Protein AF-A0A161TR17-F1 (afdb_monomer_lite)

Foldseek 3Di:
DLVVLLVQLCVLQQDQDDLDDDLLSWKWFAFLVRWIKTFHRAFFLLDPPQKTKIWTWDADPVHNQATDTDLDIDIDHSVRTPDMDSPQCSHQNPPSVNVNVVSNDPSVVVVNVVRVVSLVVLLVVLVVCLVPDPDPVSNVVSVVSNVRSVVD

Secondary structure (DSSP, 8-state):
-HHHHHHHHHHHH-S---SS--GGG--EEE-TT--EEEEE---TTTSPTTEEEEEEEEEETTEEEEEEEEEEEEEEEGGG-SEEE---HHHH-GGGHHHHHHHTSHHHHHHHHHHHHHHHHHHHHHHHHHHH---HHHHHHHHHHHHHHHT-

pLDDT: mean 93.04, std 5.34, range [62.81, 98.19]

Structure (mmCIF, N/CA/C/O backbone):
data_AF-A0A161TR17-F1
#
_entry.id   AF-A0A161TR17-F1
#
loop_
_atom_site.group_PDB
_atom_site.id
_atom_site.type_symbol
_atom_site.label_atom_id
_atom_site.label_alt_id
_atom_site.label_comp_id
_atom_site.label_asym_id
_atom_site.label_entity_id
_atom_site.label_seq_id
_atom_site.pdbx_PDB_ins_code
_atom_site.Cartn_x
_atom_site.Cartn_y
_atom_site.Cartn_z
_atom_site.occupancy
_atom_site.B_iso_or_equiv
_atom_site.auth_seq_id
_atom_site.auth_comp_id
_atom_site.auth_asym_id
_atom_site.auth_atom_id
_atom_site.pdbx_PDB_model_num
ATOM 1 N N . MET A 1 1 ? 14.604 9.361 15.245 1.00 76.00 1 MET A N 1
ATOM 2 C CA . MET A 1 1 ? 13.756 8.205 15.612 1.00 76.00 1 MET A CA 1
ATOM 3 C C . MET A 1 1 ? 12.667 7.968 14.567 1.00 76.00 1 MET A C 1
ATOM 5 O O . MET A 1 1 ? 12.633 6.879 14.020 1.00 76.00 1 MET A O 1
ATOM 9 N N . LEU A 1 2 ? 11.878 8.986 14.190 1.00 88.00 2 LEU A N 1
ATOM 10 C CA . LEU A 1 2 ? 10.830 8.847 13.165 1.00 88.00 2 LEU A CA 1
ATOM 11 C C . LEU A 1 2 ? 11.334 8.353 11.792 1.00 88.00 2 LEU A C 1
ATOM 13 O O . LEU A 1 2 ? 10.691 7.501 11.197 1.00 88.00 2 LEU A O 1
ATOM 17 N N . ASN A 1 3 ? 12.491 8.816 11.301 1.00 91.31 3 ASN A N 1
ATOM 18 C CA . ASN A 1 3 ? 13.039 8.332 10.019 1.00 91.31 3 ASN A CA 1
ATOM 19 C C . ASN A 1 3 ? 13.314 6.821 10.028 1.00 91.31 3 ASN A C 1
ATOM 21 O O . ASN A 1 3 ? 12.984 6.136 9.071 1.00 91.31 3 ASN A O 1
ATOM 25 N N . VAL A 1 4 ? 13.817 6.289 11.146 1.00 92.44 4 VAL A N 1
ATOM 26 C CA . VAL A 1 4 ? 14.038 4.844 11.310 1.00 92.44 4 VAL A CA 1
ATOM 27 C C . VAL A 1 4 ? 12.702 4.094 11.292 1.00 92.44 4 VAL A C 1
ATOM 29 O O . VAL A 1 4 ? 12.582 3.061 10.646 1.00 92.44 4 VAL A O 1
ATOM 32 N N . GLN A 1 5 ? 11.663 4.633 11.939 1.00 94.31 5 GLN A N 1
ATOM 33 C CA . GLN A 1 5 ? 10.316 4.047 11.888 1.00 94.31 5 GLN A CA 1
ATOM 34 C C . GLN A 1 5 ? 9.723 4.087 10.471 1.00 94.31 5 GLN A C 1
ATOM 36 O O . GLN A 1 5 ? 9.087 3.121 10.057 1.00 94.31 5 GLN A O 1
ATOM 41 N N . LYS A 1 6 ? 9.961 5.169 9.712 1.00 95.56 6 LYS A N 1
ATOM 42 C CA . LYS A 1 6 ? 9.574 5.275 8.295 1.00 95.56 6 LYS A CA 1
ATOM 43 C C . LYS A 1 6 ? 10.242 4.183 7.468 1.00 95.56 6 LYS A C 1
ATOM 45 O O . LYS A 1 6 ? 9.548 3.509 6.719 1.00 95.56 6 LYS A O 1
ATOM 50 N N . GLU A 1 7 ? 11.547 3.985 7.630 1.00 94.69 7 GLU A N 1
ATOM 51 C CA . GLU A 1 7 ? 12.308 2.954 6.916 1.00 94.69 7 GLU A CA 1
ATOM 52 C C . GLU A 1 7 ? 11.827 1.539 7.255 1.00 94.69 7 GLU A C 1
ATOM 54 O O . GLU A 1 7 ? 11.603 0.744 6.347 1.00 94.69 7 GLU A O 1
ATOM 59 N N . ILE A 1 8 ? 11.596 1.236 8.538 1.00 95.31 8 ILE A N 1
ATOM 60 C CA . ILE A 1 8 ? 11.075 -0.069 8.975 1.00 95.31 8 ILE A CA 1
ATOM 61 C C . ILE A 1 8 ? 9.685 -0.326 8.383 1.00 95.31 8 ILE A C 1
ATOM 63 O O . ILE A 1 8 ? 9.449 -1.390 7.806 1.00 95.31 8 ILE A O 1
ATOM 67 N N . ALA A 1 9 ? 8.773 0.645 8.494 1.00 96.69 9 ALA A N 1
ATOM 68 C CA . ALA A 1 9 ? 7.421 0.516 7.961 1.00 96.69 9 ALA A CA 1
ATOM 69 C C . ALA A 1 9 ? 7.436 0.380 6.432 1.00 96.69 9 ALA A C 1
ATOM 71 O O . ALA A 1 9 ? 6.778 -0.507 5.895 1.00 96.69 9 ALA A O 1
ATOM 72 N N . LEU A 1 10 ? 8.235 1.194 5.731 1.00 96.06 10 LEU A N 1
ATOM 73 C CA . LEU A 1 10 ? 8.428 1.088 4.284 1.00 96.06 10 LEU A CA 1
ATOM 74 C C . LEU A 1 10 ? 8.959 -0.285 3.891 1.00 96.06 10 LEU A C 1
ATOM 76 O O . LEU A 1 10 ? 8.384 -0.914 3.009 1.00 96.06 10 LEU A O 1
ATOM 80 N N . ALA A 1 11 ? 10.018 -0.770 4.536 1.00 94.50 11 ALA A N 1
ATOM 81 C CA . ALA A 1 11 ? 10.611 -2.066 4.225 1.00 94.50 11 ALA A CA 1
ATOM 82 C C . ALA A 1 11 ? 9.615 -3.217 4.439 1.00 94.50 11 ALA A C 1
ATOM 84 O O . ALA A 1 11 ? 9.520 -4.103 3.592 1.00 94.50 11 ALA A O 1
ATOM 85 N N . SER A 1 12 ? 8.836 -3.162 5.522 1.00 95.75 12 SER A N 1
ATOM 86 C CA . SER A 1 12 ? 7.840 -4.184 5.874 1.00 95.75 12 SER A CA 1
ATOM 87 C C . SER A 1 12 ? 6.619 -4.166 4.944 1.00 95.75 12 SER A C 1
ATOM 89 O O . SER A 1 12 ? 6.092 -5.217 4.579 1.00 95.75 12 SER A O 1
ATOM 91 N N . MET A 1 13 ? 6.188 -2.971 4.527 1.00 96.81 13 MET A N 1
ATOM 92 C CA . MET A 1 13 ? 5.039 -2.770 3.637 1.00 96.81 13 MET A CA 1
ATOM 93 C C . MET A 1 13 ? 5.380 -2.894 2.155 1.00 96.81 13 MET A C 1
ATOM 95 O O . MET A 1 13 ? 4.477 -3.058 1.340 1.00 96.81 13 MET A O 1
ATOM 99 N N . SER A 1 14 ? 6.656 -2.831 1.774 1.00 95.56 14 SER A N 1
ATOM 100 C CA . SER A 1 14 ? 7.102 -2.902 0.376 1.00 95.56 14 SER A CA 1
ATOM 101 C C . SER A 1 14 ? 7.077 -4.335 -0.166 1.00 95.56 14 SER A C 1
ATOM 103 O O . SER A 1 14 ? 8.113 -4.906 -0.518 1.00 95.56 14 SER A O 1
ATOM 105 N N . ARG A 1 15 ? 5.882 -4.922 -0.224 1.00 94.88 15 ARG A N 1
ATOM 106 C CA . ARG A 1 15 ? 5.601 -6.286 -0.676 1.00 94.88 15 ARG A CA 1
ATOM 107 C C . ARG A 1 15 ? 4.226 -6.362 -1.330 1.00 94.88 15 ARG A C 1
ATOM 109 O O . ARG A 1 15 ? 3.365 -5.514 -1.097 1.00 94.88 15 ARG A O 1
ATOM 116 N N . THR A 1 16 ? 4.007 -7.396 -2.132 1.00 94.88 16 THR A N 1
ATOM 117 C CA . THR A 1 16 ? 2.705 -7.625 -2.763 1.00 94.88 16 THR A CA 1
ATOM 118 C C . THR A 1 16 ? 1.645 -7.977 -1.714 1.00 94.88 16 THR A C 1
ATOM 120 O O . THR A 1 16 ? 1.896 -8.868 -0.898 1.00 94.88 16 THR A O 1
ATOM 123 N N . PRO A 1 17 ? 0.469 -7.317 -1.723 1.00 96.56 17 PRO A N 1
ATOM 124 C CA . PRO A 1 17 ? -0.612 -7.644 -0.801 1.00 96.56 17 PRO A CA 1
ATOM 125 C C . PRO A 1 17 ? -1.155 -9.054 -1.060 1.00 96.56 17 PRO A C 1
ATOM 127 O O . PRO A 1 17 ? -1.257 -9.516 -2.207 1.00 96.56 17 PRO A O 1
ATOM 130 N N . GLN A 1 18 ? -1.502 -9.750 0.017 1.00 96.31 18 GLN A N 1
ATOM 131 C CA . GLN A 1 18 ? -1.977 -11.131 0.012 1.00 96.31 18 GLN A CA 1
ATOM 132 C C . GLN A 1 18 ? -3.354 -11.217 0.672 1.00 96.31 18 GLN A C 1
ATOM 134 O O . GLN A 1 18 ? -3.775 -10.301 1.356 1.00 96.31 18 GLN A O 1
ATOM 139 N N . PHE A 1 19 ? -4.096 -12.302 0.442 1.00 94.44 19 PHE A N 1
ATOM 140 C CA . PHE A 1 19 ? -5.381 -12.500 1.132 1.00 94.44 19 PHE A CA 1
ATOM 141 C C . PHE A 1 19 ? -5.189 -12.911 2.595 1.00 94.44 19 PHE A C 1
ATOM 143 O O . PHE A 1 19 ? -6.003 -12.578 3.451 1.00 94.44 19 PHE A O 1
ATOM 150 N N . GLU A 1 20 ? -4.114 -13.648 2.866 1.00 93.56 20 GLU A N 1
ATOM 151 C CA . GLU A 1 20 ? -3.740 -14.098 4.200 1.00 93.56 20 GLU A CA 1
ATOM 152 C C . GLU A 1 20 ? -2.624 -13.194 4.710 1.00 93.56 20 GLU A C 1
ATOM 154 O O . GLU A 1 20 ? -1.469 -13.317 4.313 1.00 93.56 20 GLU A O 1
ATOM 159 N N . GLU A 1 21 ? -3.000 -12.246 5.559 1.00 94.94 21 GLU A N 1
ATOM 160 C CA . GLU A 1 21 ? -2.098 -11.252 6.124 1.00 94.94 21 GLU A CA 1
ATOM 161 C C . GLU A 1 21 ? -1.911 -11.491 7.620 1.00 94.94 21 GLU A C 1
ATOM 163 O O . GLU A 1 21 ? -2.863 -11.788 8.350 1.00 94.94 21 GLU A O 1
ATOM 168 N N . ASN A 1 22 ? -0.681 -11.317 8.097 1.00 93.38 22 ASN A N 1
ATOM 169 C CA . ASN A 1 22 ? -0.398 -11.280 9.522 1.00 93.38 22 ASN A CA 1
ATOM 170 C C . ASN A 1 22 ? -0.638 -9.859 10.037 1.00 93.38 22 ASN A C 1
ATOM 172 O O . ASN A 1 22 ? 0.074 -8.927 9.671 1.00 93.38 22 ASN A O 1
ATOM 176 N N . ALA A 1 23 ? -1.625 -9.697 10.920 1.00 92.56 23 ALA A N 1
ATOM 177 C CA . ALA A 1 23 ? -1.976 -8.401 11.495 1.00 92.56 23 ALA A CA 1
ATOM 178 C C . ALA A 1 23 ? -0.788 -7.704 12.181 1.00 92.56 23 ALA A C 1
ATOM 180 O O . ALA A 1 23 ? -0.734 -6.481 12.183 1.00 92.56 23 ALA A O 1
ATOM 181 N N . ASN A 1 24 ? 0.176 -8.457 12.719 1.00 91.50 24 ASN A N 1
ATOM 182 C CA . ASN A 1 24 ? 1.337 -7.889 13.412 1.00 91.50 24 ASN A CA 1
ATOM 183 C C . ASN A 1 24 ? 2.357 -7.230 12.476 1.00 91.50 24 ASN A C 1
ATOM 185 O O . ASN A 1 24 ? 3.242 -6.528 12.952 1.00 91.50 24 ASN A O 1
ATOM 189 N N . ASP A 1 25 ? 2.226 -7.421 11.164 1.00 94.12 25 ASP A N 1
ATOM 190 C CA . ASP A 1 25 ? 3.122 -6.803 10.189 1.00 94.12 25 ASP A CA 1
ATOM 191 C C . ASP A 1 25 ? 2.660 -5.389 9.805 1.00 94.12 25 ASP A C 1
ATOM 193 O O . ASP A 1 25 ? 3.285 -4.764 8.952 1.00 94.12 25 ASP A O 1
ATOM 197 N N . PHE A 1 26 ? 1.560 -4.889 10.390 1.00 96.69 26 PHE A N 1
ATOM 198 C CA . PHE A 1 26 ? 0.913 -3.632 10.015 1.00 96.69 26 PHE A CA 1
ATOM 199 C C . PHE A 1 26 ? 1.295 -2.448 10.898 1.00 96.69 26 PHE A C 1
ATOM 201 O O . PHE A 1 26 ? 1.599 -2.578 12.080 1.00 96.69 26 PHE A O 1
ATOM 208 N N . PHE A 1 27 ? 1.222 -1.256 10.303 1.00 97.38 27 PHE A N 1
ATOM 209 C CA . PHE A 1 27 ? 1.580 0.001 10.948 1.00 97.38 27 PHE A CA 1
ATOM 210 C C . PHE A 1 27 ? 0.460 1.025 10.785 1.00 97.38 27 PHE A C 1
ATOM 212 O O . PHE A 1 27 ? -0.188 1.108 9.737 1.00 97.38 27 PHE A O 1
ATOM 219 N N . ILE A 1 28 ? 0.287 1.850 11.813 1.00 97.00 28 ILE A N 1
ATOM 220 C CA . ILE A 1 28 ? -0.491 3.082 11.743 1.00 97.00 28 ILE A CA 1
ATOM 221 C C . ILE A 1 28 ? 0.471 4.238 11.523 1.00 97.00 28 ILE A C 1
ATOM 223 O O . ILE A 1 28 ? 1.469 4.368 12.234 1.00 97.00 28 ILE A O 1
ATOM 227 N N . ALA A 1 29 ? 0.145 5.094 10.562 1.00 97.31 29 ALA A N 1
ATOM 228 C CA . ALA A 1 29 ? 0.762 6.400 10.421 1.00 97.31 29 ALA A CA 1
ATOM 229 C C . ALA A 1 29 ? -0.240 7.499 10.784 1.00 97.31 29 ALA A C 1
ATOM 231 O O . ALA A 1 29 ? -1.452 7.299 10.728 1.00 97.31 29 ALA A O 1
ATOM 232 N N . TYR A 1 30 ? 0.272 8.669 11.144 1.00 96.25 30 TYR A N 1
ATOM 233 C CA . TYR A 1 30 ? -0.518 9.890 11.255 1.00 96.25 30 TYR A CA 1
ATOM 234 C C . TYR A 1 30 ? -0.086 10.867 10.176 1.00 96.25 30 TYR A C 1
ATOM 236 O O . TYR A 1 30 ? 1.108 11.131 10.029 1.00 96.25 30 TYR A O 1
ATOM 244 N N . ASP A 1 31 ? -1.049 11.420 9.448 1.00 94.81 31 ASP A N 1
ATOM 245 C CA . ASP A 1 31 ? -0.786 12.483 8.480 1.00 94.81 31 ASP A CA 1
ATOM 246 C C . ASP A 1 31 ? -0.434 13.819 9.178 1.00 94.81 31 ASP A C 1
ATOM 248 O O . ASP A 1 31 ? -0.360 13.925 10.410 1.00 94.81 31 ASP A O 1
ATOM 252 N N . LYS A 1 32 ? -0.212 14.875 8.386 1.00 93.56 32 LYS A N 1
ATOM 253 C CA . LYS A 1 32 ? 0.040 16.238 8.895 1.00 93.56 32 LYS A CA 1
ATOM 254 C C . LYS A 1 32 ? -1.156 16.851 9.632 1.00 93.56 32 LYS A C 1
ATOM 256 O O . LYS A 1 32 ? -0.968 17.767 10.425 1.00 93.56 32 LYS A O 1
ATOM 261 N N . GLY A 1 33 ? -2.367 16.365 9.365 1.00 92.38 33 GLY A N 1
ATOM 262 C CA . GLY A 1 33 ? -3.597 16.745 10.057 1.00 92.38 33 GLY A CA 1
ATOM 263 C C . GLY A 1 33 ? -3.857 15.935 11.329 1.00 92.38 33 GLY A C 1
ATOM 264 O O . GLY A 1 33 ? -4.916 16.094 11.934 1.00 92.38 33 GLY A O 1
ATOM 265 N N . HIS A 1 34 ? -2.915 15.079 11.740 1.00 91.69 34 HIS A N 1
ATOM 266 C CA . HIS A 1 34 ? -3.057 14.146 12.856 1.00 91.69 34 HIS A CA 1
ATOM 267 C C . HIS A 1 34 ? -4.235 13.172 12.703 1.00 91.69 34 HIS A C 1
ATOM 269 O O . HIS A 1 34 ? -4.817 12.721 13.696 1.00 91.69 34 HIS A O 1
ATOM 275 N N . ASN A 1 35 ? -4.569 12.803 11.468 1.00 91.94 35 ASN A N 1
ATOM 276 C CA . ASN A 1 35 ? -5.513 11.730 11.200 1.00 91.94 35 ASN A CA 1
ATOM 277 C C . ASN A 1 35 ? -4.764 10.398 11.113 1.00 91.94 35 ASN A C 1
ATOM 279 O O . ASN A 1 35 ? -3.783 10.301 10.369 1.00 91.94 35 ASN A O 1
ATOM 283 N N . PRO A 1 36 ? -5.213 9.368 11.852 1.00 94.62 36 PRO A N 1
ATOM 284 C CA . PRO A 1 36 ? -4.630 8.048 11.737 1.00 94.62 36 PRO A CA 1
ATOM 285 C C . PRO A 1 36 ? -5.006 7.421 10.393 1.00 94.62 36 PRO A C 1
ATOM 287 O O . PRO A 1 36 ? -6.134 7.558 9.906 1.00 94.62 36 PRO A O 1
ATOM 290 N N . ILE A 1 37 ? -4.059 6.686 9.824 1.00 96.50 37 ILE A N 1
ATOM 291 C CA . ILE A 1 37 ? -4.207 5.903 8.600 1.00 96.50 37 ILE A CA 1
ATOM 292 C C . ILE A 1 37 ? -3.532 4.540 8.789 1.00 96.50 37 ILE A C 1
ATOM 294 O O . ILE A 1 37 ? -2.479 4.438 9.418 1.00 96.50 37 ILE A O 1
ATOM 298 N N . LEU A 1 38 ? -4.133 3.485 8.251 1.00 97.56 38 LEU A N 1
ATOM 299 C CA . LEU A 1 38 ? -3.527 2.158 8.196 1.00 97.56 38 LEU A CA 1
ATOM 300 C C . LEU A 1 38 ? -2.685 2.069 6.922 1.00 97.56 38 LEU A C 1
ATOM 302 O O . LEU A 1 38 ? -3.216 2.264 5.826 1.00 97.56 38 LEU A O 1
ATOM 306 N N . LEU A 1 39 ? -1.393 1.775 7.062 1.00 98.19 39 LEU A N 1
ATOM 307 C CA . LEU A 1 39 ? -0.513 1.517 5.922 1.00 98.19 39 LEU A CA 1
ATOM 308 C C . LEU A 1 39 ? -0.798 0.125 5.355 1.00 98.19 39 LEU A C 1
ATOM 310 O O . LEU A 1 39 ? -0.975 -0.830 6.110 1.00 98.19 39 LEU A O 1
ATOM 314 N N . LEU A 1 40 ? -0.844 0.016 4.029 1.00 97.88 40 LEU A N 1
ATOM 315 C CA . LEU A 1 40 ? -1.146 -1.225 3.327 1.00 97.88 40 LEU A CA 1
ATOM 316 C C . LEU A 1 40 ? 0.076 -1.735 2.551 1.00 97.88 40 LEU A C 1
ATOM 318 O O . LEU A 1 40 ? 0.814 -0.933 1.961 1.00 97.88 40 LEU A O 1
ATOM 322 N N . PRO A 1 41 ? 0.255 -3.067 2.465 1.00 97.50 41 PRO A N 1
ATOM 323 C CA . PRO A 1 41 ? 1.290 -3.656 1.637 1.00 97.50 41 PRO A CA 1
ATOM 324 C C . PRO A 1 41 ? 1.165 -3.182 0.192 1.00 97.50 41 PRO A C 1
ATOM 326 O O . PRO A 1 41 ? 0.086 -3.247 -0.402 1.00 97.50 41 PRO A O 1
ATOM 329 N N . THR A 1 42 ? 2.260 -2.674 -0.357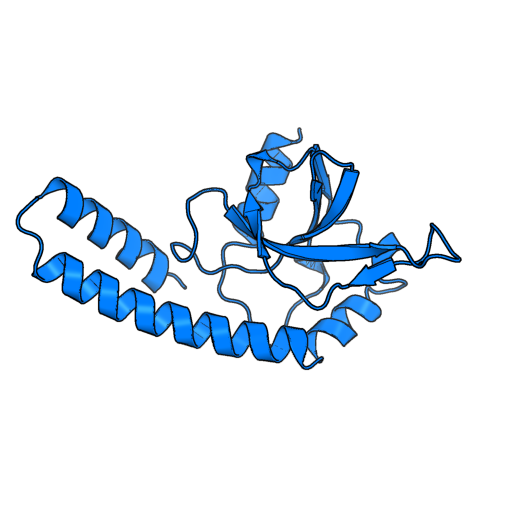 1.00 97.38 42 THR A N 1
ATOM 330 C CA . THR A 1 42 ? 2.332 -2.091 -1.693 1.00 97.38 42 THR A CA 1
ATOM 331 C C . THR A 1 42 ? 3.531 -2.662 -2.430 1.00 97.38 42 THR A C 1
ATOM 333 O O . THR A 1 42 ? 4.671 -2.550 -1.979 1.00 97.38 42 THR A O 1
ATOM 336 N N . THR A 1 43 ? 3.283 -3.263 -3.593 1.00 95.88 43 THR A N 1
ATOM 337 C CA . THR A 1 43 ? 4.339 -3.834 -4.431 1.00 95.88 43 THR A CA 1
ATOM 338 C C . THR A 1 43 ? 5.379 -2.777 -4.816 1.00 95.88 43 THR A C 1
ATOM 340 O O . THR A 1 43 ? 5.042 -1.663 -5.229 1.00 95.88 43 THR A O 1
ATOM 343 N N . LYS A 1 44 ? 6.663 -3.136 -4.723 1.00 94.06 44 LYS A N 1
ATOM 344 C CA . LYS A 1 44 ? 7.777 -2.259 -5.107 1.00 94.06 44 LYS A CA 1
ATOM 345 C C . LYS A 1 44 ? 7.657 -1.810 -6.563 1.00 94.06 44 LYS A C 1
ATOM 347 O O . LYS A 1 44 ? 7.306 -2.587 -7.442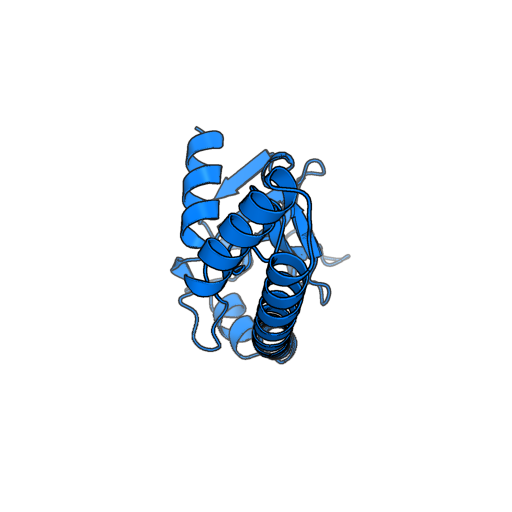 1.00 94.06 44 LYS A O 1
ATOM 352 N N . GLY A 1 45 ? 7.959 -0.539 -6.822 1.00 91.69 45 GLY A N 1
ATOM 353 C CA . GLY A 1 45 ? 7.874 0.048 -8.164 1.00 91.69 45 GLY A CA 1
ATOM 354 C C . GLY A 1 45 ? 6.446 0.305 -8.665 1.00 91.69 45 GLY A C 1
ATOM 355 O O . GLY A 1 45 ? 6.286 0.840 -9.770 1.00 91.69 45 GLY A O 1
ATOM 356 N N . PHE A 1 46 ? 5.417 -0.037 -7.876 1.00 94.50 46 PHE A N 1
ATOM 357 C CA . PHE A 1 46 ? 4.034 0.295 -8.204 1.00 94.50 46 PHE A CA 1
ATOM 358 C C . PHE A 1 46 ? 3.790 1.801 -8.029 1.00 94.50 46 PHE A C 1
ATOM 360 O O . PHE A 1 46 ? 3.398 2.473 -8.985 1.00 94.50 46 PHE A O 1
ATOM 367 N N . LEU A 1 47 ? 4.128 2.333 -6.852 1.00 94.94 47 LEU A N 1
ATOM 368 C CA . LEU A 1 47 ? 4.128 3.763 -6.534 1.00 94.94 47 LEU A CA 1
ATOM 369 C C . LEU A 1 47 ? 5.551 4.361 -6.587 1.00 94.94 47 LEU A C 1
ATOM 371 O O . LEU A 1 47 ? 6.529 3.605 -6.633 1.00 94.94 47 LEU A O 1
ATOM 375 N N . PRO A 1 48 ? 5.687 5.705 -6.601 1.00 93.81 48 PRO A N 1
ATOM 376 C CA . PRO A 1 48 ? 6.969 6.374 -6.392 1.00 93.81 48 PRO A CA 1
ATOM 377 C C . PRO A 1 48 ? 7.662 5.930 -5.100 1.00 93.81 48 PRO A C 1
ATOM 379 O O . PRO A 1 48 ? 7.017 5.497 -4.144 1.00 93.81 48 PRO A O 1
ATOM 382 N N . GLU A 1 49 ? 8.985 6.068 -5.064 1.00 91.50 49 GLU A N 1
ATOM 383 C CA . GLU A 1 49 ? 9.776 5.756 -3.875 1.00 91.50 49 GLU A CA 1
ATOM 384 C C . GLU A 1 49 ? 9.282 6.547 -2.653 1.00 91.50 49 GLU A C 1
ATOM 386 O O . GLU A 1 49 ? 8.917 7.718 -2.759 1.00 91.50 49 GLU A O 1
ATOM 391 N N . GLY A 1 50 ? 9.226 5.883 -1.496 1.00 94.00 50 GLY A N 1
ATOM 392 C CA . GLY A 1 50 ? 8.725 6.477 -0.255 1.00 94.00 50 GLY A CA 1
ATOM 393 C C . GLY A 1 50 ? 7.198 6.576 -0.151 1.00 94.00 50 GLY A C 1
ATOM 394 O O . GLY A 1 50 ? 6.706 7.120 0.839 1.00 94.00 50 GLY A O 1
ATOM 395 N N . GLN A 1 51 ? 6.439 6.050 -1.119 1.00 97.12 51 GLN A N 1
ATOM 396 C CA . GLN A 1 51 ? 4.976 6.001 -1.063 1.00 97.12 51 GLN A CA 1
ATOM 397 C C . GLN A 1 51 ? 4.441 4.581 -0.873 1.00 97.12 51 GLN A C 1
ATOM 399 O O . GLN A 1 51 ? 4.997 3.608 -1.379 1.00 97.12 51 GLN A O 1
ATOM 404 N N . LEU A 1 52 ? 3.313 4.487 -0.172 1.00 97.50 52 LEU A N 1
ATOM 405 C CA . LEU A 1 52 ? 2.542 3.264 0.048 1.00 97.50 52 LEU A CA 1
ATOM 406 C C . LEU A 1 52 ? 1.061 3.556 -0.181 1.00 97.50 52 LEU A C 1
ATOM 408 O O . LEU A 1 52 ? 0.630 4.699 -0.068 1.00 97.50 52 LEU A O 1
ATOM 412 N N . TYR A 1 53 ? 0.257 2.537 -0.452 1.00 98.00 53 TYR A N 1
ATOM 413 C C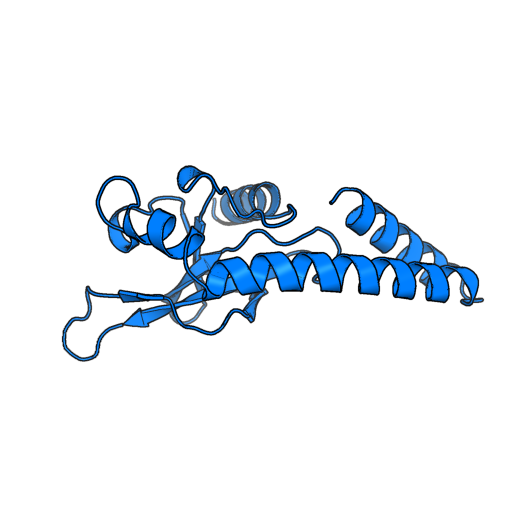A . TYR A 1 53 ? -1.181 2.653 -0.261 1.00 98.00 53 TYR A CA 1
ATOM 414 C C . TYR A 1 53 ? -1.520 2.677 1.228 1.00 98.00 53 TYR A C 1
ATOM 416 O O . TYR A 1 53 ? -0.866 2.042 2.054 1.00 98.00 53 TYR A O 1
ATOM 424 N N . ALA A 1 54 ? -2.565 3.414 1.566 1.00 97.69 54 ALA A N 1
ATOM 425 C CA . ALA A 1 54 ? -3.093 3.517 2.909 1.00 97.69 54 ALA A CA 1
ATOM 426 C C . ALA A 1 54 ? -4.615 3.649 2.874 1.00 97.69 54 ALA A C 1
ATOM 428 O O . ALA A 1 54 ? -5.216 3.964 1.843 1.00 97.69 54 ALA A O 1
ATOM 429 N N . ILE A 1 55 ? -5.234 3.427 4.026 1.00 96.69 55 ILE A N 1
ATOM 430 C CA . ILE A 1 55 ? -6.669 3.593 4.227 1.00 96.69 55 ILE A CA 1
ATOM 431 C C . ILE A 1 55 ? -6.905 4.415 5.491 1.00 96.69 55 ILE A C 1
ATOM 433 O O . ILE A 1 55 ? -6.337 4.144 6.551 1.00 96.69 55 ILE A O 1
ATOM 437 N N . SER A 1 56 ? -7.695 5.477 5.368 1.00 94.81 56 SER A N 1
ATOM 438 C CA . SER A 1 56 ? -7.929 6.399 6.479 1.00 94.81 56 SER A CA 1
ATOM 439 C C . SER A 1 56 ? -8.878 5.817 7.511 1.00 94.81 56 SER A C 1
ATOM 441 O O . SER A 1 56 ? -9.822 5.105 7.170 1.00 94.81 56 SER A O 1
ATOM 443 N N . PHE A 1 57 ? -8.684 6.201 8.768 1.00 93.00 57 PHE A N 1
ATOM 444 C CA . PHE A 1 57 ? -9.698 6.004 9.790 1.00 93.00 57 PHE A CA 1
ATOM 445 C C . PHE A 1 57 ? -10.669 7.184 9.811 1.00 93.00 57 PHE A C 1
ATOM 447 O O . PHE A 1 57 ? -10.273 8.348 9.846 1.00 93.00 57 PHE A O 1
ATOM 454 N N . VAL A 1 58 ? -11.956 6.869 9.847 1.00 89.94 58 VAL A N 1
ATOM 455 C CA . VAL A 1 58 ? -13.054 7.819 9.989 1.00 89.94 58 VAL A CA 1
ATOM 456 C C . VAL A 1 58 ? -13.534 7.770 11.434 1.00 89.94 58 VAL A C 1
ATOM 458 O O . VAL A 1 58 ? -13.911 6.711 11.938 1.00 89.94 58 VAL A O 1
ATOM 461 N N . LYS A 1 59 ? -13.498 8.915 12.120 1.00 86.50 59 LYS A N 1
ATOM 462 C CA . LYS A 1 59 ? -14.070 9.066 13.466 1.00 86.50 59 LYS A CA 1
ATOM 463 C C . LYS A 1 59 ? -15.589 8.983 13.373 1.00 86.50 59 LYS A C 1
ATOM 465 O O . LYS A 1 59 ? -16.178 9.616 12.500 1.00 86.50 59 LYS A O 1
ATOM 470 N N . LYS A 1 60 ? -16.238 8.263 14.288 1.00 83.94 60 LYS A N 1
ATOM 471 C CA . LYS A 1 60 ? -17.700 8.318 14.384 1.00 83.94 60 LYS A CA 1
ATOM 472 C C . LYS A 1 60 ? -18.141 9.636 15.012 1.00 83.94 60 LYS A C 1
ATOM 474 O O . LYS A 1 60 ? -17.603 10.042 16.038 1.00 83.94 60 LYS A O 1
ATOM 479 N N . GLU A 1 61 ? -19.171 10.257 14.440 1.00 81.69 61 GLU A N 1
ATOM 480 C CA . GLU A 1 61 ? -19.681 11.574 14.864 1.00 81.69 61 GLU A CA 1
ATOM 481 C C . GLU A 1 61 ? -20.024 11.638 16.362 1.00 81.69 61 GLU A C 1
ATOM 483 O O . GLU A 1 61 ? -19.765 12.641 17.018 1.00 81.69 61 GLU A O 1
ATOM 488 N N . ASN A 1 62 ? -20.525 10.533 16.924 1.00 84.31 62 ASN A N 1
ATOM 489 C CA . ASN A 1 62 ? -20.995 10.469 18.311 1.00 84.31 62 ASN A CA 1
ATOM 490 C C . ASN A 1 62 ? -19.986 9.841 19.289 1.00 84.31 62 ASN A C 1
ATOM 492 O O . ASN A 1 62 ? -20.307 9.665 20.464 1.00 84.31 62 ASN A O 1
ATOM 496 N N . ASN A 1 63 ? -18.789 9.454 18.830 1.00 78.12 63 ASN A N 1
ATOM 497 C CA . ASN A 1 63 ? -17.741 8.909 19.694 1.00 78.12 63 ASN A CA 1
ATOM 498 C C . ASN A 1 63 ? -16.352 9.147 19.086 1.00 78.12 63 ASN A C 1
ATOM 500 O O . ASN A 1 63 ? -15.925 8.433 18.180 1.00 78.12 63 ASN A O 1
ATOM 504 N N . SER A 1 64 ? -15.622 10.109 19.651 1.00 73.00 64 SER A N 1
ATOM 505 C CA . SER A 1 64 ? -14.274 10.496 19.218 1.00 73.00 64 SER A CA 1
ATOM 506 C C . SER A 1 64 ? -13.212 9.405 19.387 1.00 73.00 64 SER A C 1
ATOM 508 O O . SER A 1 64 ? -12.143 9.511 18.786 1.00 73.00 64 SER A O 1
ATOM 510 N N . TYR A 1 65 ? -13.498 8.370 20.179 1.00 71.31 65 TYR A N 1
ATOM 511 C CA . TYR A 1 65 ? -12.618 7.225 20.410 1.00 71.31 65 TYR A CA 1
ATOM 512 C C . TYR A 1 65 ? -12.983 6.015 19.550 1.00 71.31 65 TYR A C 1
ATOM 514 O O . TYR A 1 65 ? -12.263 5.021 19.565 1.00 71.31 65 TYR A O 1
ATOM 522 N N . GLN A 1 66 ? -14.089 6.075 18.801 1.00 80.06 66 GLN A N 1
ATOM 523 C CA . GLN A 1 66 ? -14.475 5.009 17.891 1.00 80.06 66 GLN A CA 1
ATOM 524 C C . GLN A 1 66 ? -14.138 5.391 16.454 1.00 80.06 66 GLN A C 1
ATOM 526 O O . GLN A 1 66 ? -14.611 6.398 15.924 1.00 80.06 66 GLN A O 1
ATOM 531 N N . PHE A 1 67 ? -13.371 4.521 15.810 1.00 83.31 67 PHE A N 1
ATOM 532 C CA . PHE A 1 67 ? -12.979 4.668 14.421 1.00 83.31 67 PHE A CA 1
ATOM 533 C C . PHE A 1 67 ? -13.559 3.539 13.571 1.00 83.31 67 PHE A C 1
ATOM 535 O O . PHE A 1 67 ? -13.796 2.428 14.049 1.00 83.31 67 PHE A O 1
ATOM 542 N N . THR A 1 68 ? -13.763 3.826 12.294 1.00 86.94 68 THR A N 1
ATOM 543 C CA . THR A 1 68 ? -13.992 2.829 11.247 1.00 86.94 68 THR A CA 1
ATOM 544 C C . THR A 1 68 ? -12.981 3.046 10.137 1.00 86.94 68 THR A C 1
ATOM 546 O O . THR A 1 68 ? -12.578 4.180 9.891 1.00 86.94 68 THR A O 1
ATOM 549 N N . LEU A 1 69 ? -12.572 1.987 9.445 1.00 90.06 69 LEU A N 1
ATOM 550 C CA . LEU A 1 69 ? -11.805 2.164 8.217 1.00 90.06 69 LEU A CA 1
ATOM 551 C C . LEU A 1 69 ? -12.706 2.774 7.139 1.00 90.06 69 LEU A C 1
ATOM 553 O O . LEU A 1 69 ? -13.875 2.407 7.015 1.00 90.06 69 LEU A O 1
ATOM 557 N N . SER A 1 70 ? -12.152 3.728 6.398 1.00 90.56 70 SER A N 1
ATOM 558 C CA . SER A 1 70 ? -12.723 4.244 5.155 1.00 90.56 70 SER A CA 1
ATOM 559 C C . SER A 1 70 ? -12.909 3.108 4.144 1.00 90.56 70 SER A C 1
ATOM 561 O O . SER A 1 70 ? -12.283 2.058 4.252 1.00 90.56 70 SER A O 1
ATOM 563 N N . ASP A 1 71 ? -13.735 3.325 3.130 1.00 87.25 71 ASP A N 1
ATOM 564 C CA . ASP A 1 71 ? -13.839 2.466 1.948 1.00 87.25 71 ASP A CA 1
ATOM 565 C C . ASP A 1 71 ? -12.832 2.846 0.846 1.00 87.25 71 ASP A C 1
ATOM 567 O O . ASP A 1 71 ? -12.700 2.145 -0.157 1.00 87.25 71 ASP A O 1
ATOM 571 N N . LYS A 1 72 ? -12.094 3.947 1.032 1.00 91.44 72 LYS A N 1
ATOM 572 C CA . LYS A 1 72 ? -11.148 4.485 0.048 1.00 91.44 72 LYS A CA 1
ATOM 573 C C . LYS A 1 72 ? -9.708 4.168 0.411 1.00 91.44 72 LYS A C 1
ATOM 575 O O . LYS A 1 72 ? -9.184 4.666 1.408 1.00 91.44 72 LYS A O 1
ATOM 580 N N . ILE A 1 73 ? -9.063 3.411 -0.468 1.00 95.50 73 ILE A N 1
ATOM 581 C CA . ILE A 1 73 ? -7.619 3.189 -0.465 1.00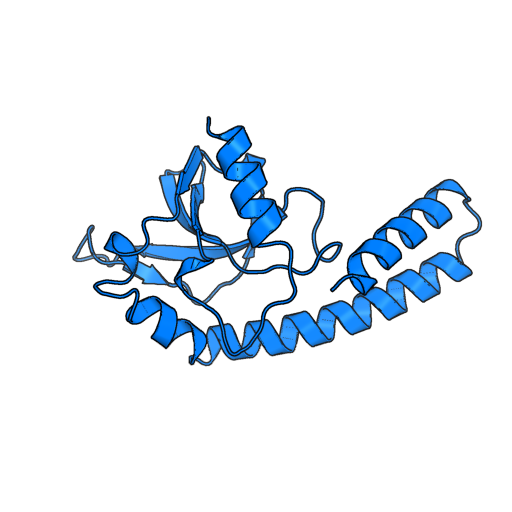 95.50 73 ILE A CA 1
ATOM 582 C C . ILE A 1 73 ? -6.964 4.256 -1.339 1.00 95.50 73 ILE A C 1
ATOM 584 O O . ILE A 1 73 ? -7.409 4.513 -2.458 1.00 95.50 73 ILE A O 1
ATOM 588 N N . MET A 1 74 ? -5.912 4.886 -0.827 1.00 96.12 74 MET A N 1
ATOM 589 C CA . MET A 1 74 ? -5.251 6.018 -1.473 1.00 96.12 74 MET A CA 1
ATOM 590 C C . MET A 1 74 ? -3.730 5.927 -1.339 1.00 96.12 74 MET A C 1
ATOM 592 O O . MET A 1 74 ? -3.248 5.340 -0.370 1.00 96.12 74 MET A O 1
ATOM 596 N N . PRO A 1 75 ? -2.957 6.480 -2.288 1.00 97.31 75 PRO A N 1
ATOM 597 C CA . PRO A 1 75 ? -1.519 6.616 -2.109 1.00 97.31 75 PRO A CA 1
ATOM 598 C C . PRO A 1 75 ? -1.228 7.594 -0.965 1.00 97.31 75 PRO A C 1
ATOM 600 O O . PRO A 1 75 ? -1.903 8.610 -0.808 1.00 97.31 75 PRO A O 1
ATOM 603 N N . PHE A 1 76 ? -0.203 7.288 -0.184 1.00 97.56 76 PHE A N 1
ATOM 604 C CA . PHE A 1 76 ? 0.258 8.064 0.953 1.00 97.56 76 PHE A CA 1
ATOM 605 C C . PHE A 1 76 ? 1.778 8.198 0.902 1.00 97.56 76 PHE A C 1
ATOM 607 O O . PHE A 1 76 ? 2.502 7.208 0.764 1.00 97.56 76 PHE A O 1
ATOM 614 N N . SER A 1 77 ? 2.263 9.434 1.019 1.00 96.88 77 SER A N 1
ATOM 615 C CA . SER A 1 77 ? 3.693 9.712 1.103 1.00 96.88 77 SER A CA 1
ATOM 616 C C . SER A 1 77 ? 4.174 9.575 2.539 1.00 96.88 77 SER A C 1
ATOM 618 O O . SER A 1 77 ? 3.708 10.279 3.434 1.00 96.88 77 SER A O 1
ATOM 620 N N . MET A 1 78 ? 5.181 8.733 2.766 1.00 96.25 78 MET A N 1
ATOM 621 C CA . MET A 1 78 ? 5.781 8.581 4.092 1.00 96.25 78 MET A CA 1
ATOM 622 C C . MET A 1 78 ? 6.486 9.856 4.563 1.00 96.25 78 MET A C 1
ATOM 624 O O . MET A 1 78 ? 6.723 10.024 5.759 1.00 96.25 78 MET A O 1
ATOM 628 N N . GLU A 1 79 ? 6.782 10.803 3.672 1.00 94.62 79 GLU A N 1
ATOM 629 C CA . GLU A 1 79 ? 7.248 12.139 4.056 1.00 94.62 79 GLU A CA 1
ATOM 630 C C . GLU A 1 79 ? 6.185 12.918 4.840 1.00 94.62 79 GLU A C 1
ATOM 632 O O . GLU A 1 79 ? 6.527 13.683 5.742 1.00 94.62 79 GLU A O 1
ATOM 637 N N . GLU A 1 80 ? 4.901 12.675 4.564 1.00 94.44 80 GLU A N 1
ATOM 638 C CA . GLU A 1 80 ? 3.771 13.314 5.244 1.00 94.44 80 GLU A CA 1
ATOM 639 C C . GLU A 1 80 ? 3.465 12.704 6.612 1.00 94.44 80 GLU A C 1
ATOM 641 O O . GLU A 1 80 ? 2.724 13.303 7.393 1.00 94.44 80 GLU A O 1
ATOM 646 N N . ALA A 1 81 ? 4.063 11.553 6.933 1.00 96.44 81 ALA A N 1
ATOM 647 C CA . ALA A 1 81 ? 3.887 10.919 8.228 1.00 96.44 81 ALA A CA 1
ATOM 648 C C . ALA A 1 81 ? 4.552 11.738 9.343 1.00 96.44 81 ALA A C 1
ATOM 650 O O . ALA A 1 81 ? 5.768 11.977 9.320 1.00 96.44 81 ALA A O 1
ATOM 651 N N . THR A 1 82 ? 3.748 12.118 10.334 1.00 96.50 82 THR A N 1
ATOM 652 C CA . THR A 1 82 ? 4.168 12.811 11.561 1.00 96.50 82 THR A CA 1
ATOM 653 C C . THR A 1 82 ? 4.457 11.842 12.708 1.00 96.50 82 THR A C 1
ATOM 655 O O . THR A 1 82 ? 5.283 12.137 13.570 1.00 96.50 82 THR A O 1
ATOM 658 N N . LEU A 1 83 ? 3.833 10.663 12.690 1.00 96.00 83 LEU A N 1
ATOM 659 C CA . LEU A 1 83 ? 4.040 9.567 13.636 1.00 96.00 83 LEU A CA 1
ATOM 660 C C . LEU A 1 83 ? 3.820 8.231 12.923 1.00 96.00 83 LEU A C 1
ATOM 662 O O . LEU A 1 83 ? 2.961 8.150 12.048 1.00 96.00 83 LEU A O 1
ATOM 666 N N . ILE A 1 84 ? 4.578 7.201 13.307 1.00 96.62 84 ILE A N 1
ATOM 667 C CA . ILE A 1 84 ? 4.394 5.817 12.854 1.00 96.62 84 ILE A CA 1
ATOM 668 C C . ILE A 1 84 ? 4.562 4.879 14.045 1.00 96.62 84 ILE A C 1
ATOM 670 O O . ILE A 1 84 ? 5.507 5.036 14.821 1.00 96.62 84 ILE A O 1
ATOM 674 N N . HIS A 1 85 ? 3.672 3.898 14.176 1.00 94.50 85 HIS A N 1
ATOM 675 C CA . HIS A 1 85 ? 3.781 2.848 15.186 1.00 94.50 85 HIS A CA 1
ATOM 676 C C . HIS A 1 85 ? 3.056 1.560 14.769 1.00 94.50 85 HIS A C 1
ATOM 678 O O . HIS A 1 85 ? 2.186 1.561 13.904 1.00 94.50 85 HIS A O 1
ATOM 684 N N . ASP A 1 86 ? 3.387 0.469 15.447 1.00 92.69 86 ASP A N 1
ATOM 685 C CA . ASP A 1 86 ? 2.819 -0.882 15.328 1.00 92.69 86 ASP A CA 1
ATOM 686 C C . ASP A 1 86 ? 1.831 -1.212 16.469 1.00 92.69 86 ASP A C 1
ATOM 688 O O . ASP A 1 86 ? 1.327 -2.324 16.596 1.00 92.69 86 ASP A O 1
ATOM 692 N N . GLN A 1 87 ? 1.515 -0.235 17.326 1.00 90.31 87 GLN A N 1
ATOM 693 C CA . GLN A 1 87 ? 0.526 -0.392 18.397 1.00 90.31 87 GLN A CA 1
ATOM 694 C C . GLN A 1 87 ? -0.911 -0.372 17.848 1.00 90.31 87 GLN A C 1
ATOM 696 O O . GLN A 1 87 ? -1.599 0.649 17.863 1.00 90.31 87 GLN A O 1
ATOM 701 N N . LEU A 1 88 ? -1.356 -1.519 17.341 1.00 91.38 88 LEU A N 1
ATOM 702 C CA . LEU A 1 88 ? -2.630 -1.687 16.634 1.00 91.38 88 LEU A CA 1
ATOM 703 C C . LEU A 1 88 ? -3.856 -1.833 17.555 1.00 91.38 88 LEU A C 1
ATOM 705 O O . LEU A 1 88 ? -4.970 -1.477 17.163 1.00 91.38 88 LEU A O 1
ATOM 709 N N . GLY A 1 89 ? -3.662 -2.302 18.791 1.00 87.25 89 GLY A N 1
ATOM 710 C CA . GLY A 1 89 ? -4.758 -2.673 19.697 1.00 87.25 89 GLY A CA 1
ATOM 711 C C . GLY A 1 89 ? -5.724 -1.534 20.047 1.00 87.25 89 GLY A C 1
ATOM 712 O O . GLY A 1 89 ? -6.906 -1.785 20.268 1.00 87.25 89 GLY A O 1
ATOM 713 N N . PHE A 1 90 ? -5.265 -0.276 20.035 1.00 86.81 90 PHE A N 1
ATOM 714 C CA . PHE A 1 90 ? -6.139 0.890 20.231 1.00 86.81 90 PHE A CA 1
ATOM 715 C C . PHE A 1 90 ? -7.189 1.029 19.116 1.00 86.81 90 PHE A C 1
ATOM 717 O O . PHE A 1 90 ? -8.329 1.398 19.380 1.00 86.81 90 PHE A O 1
ATOM 724 N N . PHE A 1 91 ? -6.811 0.716 17.875 1.00 88.62 91 PHE A N 1
ATOM 725 C CA . PHE A 1 91 ? -7.660 0.888 16.695 1.00 88.62 91 PHE A CA 1
ATOM 726 C C . PHE A 1 91 ? -8.507 -0.338 16.385 1.00 88.62 91 PHE A C 1
ATOM 728 O O . PHE A 1 91 ? -9.624 -0.209 15.887 1.00 88.62 91 PHE A O 1
ATOM 735 N N . PHE A 1 92 ? -7.961 -1.522 16.657 1.00 89.75 92 PHE A N 1
ATOM 736 C CA . PHE A 1 92 ? -8.533 -2.780 16.190 1.00 89.75 92 PHE A CA 1
ATOM 737 C C . PHE A 1 92 ? -8.965 -3.725 17.304 1.00 89.75 92 PHE A C 1
ATOM 739 O O . PHE A 1 92 ? -9.410 -4.828 17.001 1.00 89.75 92 PHE A O 1
ATOM 746 N N . GLY A 1 93 ? -8.859 -3.302 18.564 1.00 86.50 93 GLY A N 1
ATOM 747 C CA . GLY A 1 93 ? -9.253 -4.103 19.712 1.00 86.50 93 GLY A CA 1
ATOM 748 C C . GLY A 1 93 ? -8.272 -5.236 20.044 1.00 86.50 93 GLY A C 1
ATOM 749 O O . GLY A 1 93 ? -7.157 -5.292 19.516 1.00 86.50 93 GLY A O 1
ATOM 750 N N . PRO A 1 94 ? -8.671 -6.141 20.957 1.00 86.81 94 PRO A N 1
ATOM 751 C CA . PRO A 1 94 ? -7.846 -7.262 21.391 1.00 86.81 94 PRO A CA 1
ATOM 752 C C . PRO A 1 94 ? -7.447 -8.144 20.209 1.00 86.81 94 PRO A C 1
ATOM 754 O O . PRO A 1 94 ? -8.269 -8.412 19.329 1.00 86.81 94 PRO A O 1
ATOM 757 N N . GLU A 1 95 ? -6.189 -8.590 20.198 1.00 85.94 95 GLU A N 1
ATOM 758 C CA . GLU A 1 95 ? -5.645 -9.500 19.175 1.00 85.94 95 GLU A CA 1
ATOM 759 C C . GLU A 1 95 ? -5.818 -8.993 17.728 1.00 85.94 95 GLU A C 1
ATOM 761 O O . GLU A 1 95 ? -5.780 -9.771 16.777 1.00 85.94 95 GLU A O 1
ATOM 766 N N . ASN A 1 96 ? -6.021 -7.681 17.544 1.00 89.06 96 ASN A N 1
ATOM 767 C CA . ASN A 1 96 ? -6.269 -7.050 16.247 1.00 89.06 96 ASN A CA 1
ATOM 768 C C . ASN A 1 96 ? -7.469 -7.659 15.493 1.00 89.06 96 ASN A C 1
ATOM 770 O O . ASN A 1 96 ? -7.476 -7.716 14.261 1.00 89.06 96 ASN A O 1
ATOM 774 N N . ASN A 1 97 ? -8.498 -8.123 16.212 1.00 87.88 97 ASN A N 1
ATOM 775 C CA . ASN A 1 97 ? -9.622 -8.861 15.629 1.00 87.88 97 ASN A CA 1
ATOM 776 C C . ASN A 1 97 ? -10.355 -8.097 14.508 1.00 87.88 97 ASN A C 1
ATOM 778 O O . ASN A 1 97 ? -10.760 -8.700 13.508 1.00 87.88 97 ASN A O 1
ATOM 782 N N . MET A 1 98 ? -10.484 -6.773 14.627 1.00 89.62 98 MET A N 1
ATOM 783 C CA . MET A 1 98 ? -11.097 -5.935 13.599 1.00 89.62 98 MET A CA 1
ATOM 784 C C . MET A 1 98 ? -10.232 -5.855 12.339 1.00 89.62 98 MET A C 1
ATOM 786 O O . MET A 1 98 ? -10.777 -5.870 11.237 1.00 89.62 98 MET A O 1
ATOM 790 N N . LEU A 1 99 ? -8.904 -5.823 12.478 1.00 93.25 99 LEU A N 1
ATOM 791 C CA . LEU A 1 99 ? -7.982 -5.823 11.341 1.00 93.25 99 LEU A CA 1
ATOM 792 C C . LEU A 1 99 ? -8.009 -7.175 10.616 1.00 93.25 99 LEU A C 1
ATOM 794 O O . LEU A 1 99 ? -8.167 -7.228 9.400 1.00 93.25 99 LEU A O 1
ATOM 798 N N . THR A 1 100 ? -7.979 -8.274 11.369 1.00 92.88 100 THR A N 1
ATOM 799 C CA . THR A 1 100 ? -8.125 -9.630 10.819 1.00 92.88 100 THR A CA 1
ATOM 800 C C . THR A 1 100 ? -9.465 -9.815 10.100 1.00 92.88 100 THR A C 1
ATOM 802 O O . THR A 1 100 ? -9.543 -10.503 9.083 1.00 92.88 100 THR A O 1
ATOM 805 N N . SER A 1 101 ? -10.533 -9.190 10.605 1.00 91.50 101 SER A N 1
ATOM 806 C CA . SER A 1 101 ? -11.843 -9.188 9.942 1.00 91.50 101 SER A CA 1
ATOM 807 C C . SER A 1 101 ? -11.830 -8.353 8.661 1.00 91.50 101 SER A C 1
ATOM 809 O O . SER A 1 101 ? -12.390 -8.781 7.655 1.00 91.50 101 SER A O 1
ATOM 811 N N . PHE A 1 102 ? -11.154 -7.200 8.670 1.00 92.81 102 PHE A N 1
ATOM 812 C CA . PHE A 1 102 ? -10.971 -6.365 7.483 1.00 92.81 102 PHE A CA 1
ATOM 813 C C . PHE A 1 102 ? -10.252 -7.115 6.354 1.00 92.81 102 PHE A C 1
ATOM 815 O O . PHE A 1 102 ? -10.704 -7.039 5.213 1.00 92.81 102 PHE A O 1
ATOM 822 N N . PHE A 1 103 ? -9.214 -7.904 6.654 1.00 93.88 103 PHE A N 1
ATOM 823 C CA . PHE A 1 103 ? -8.505 -8.699 5.638 1.00 93.88 103 PHE A CA 1
ATOM 824 C C . PHE A 1 103 ? -9.392 -9.730 4.932 1.00 93.88 103 PHE A C 1
ATOM 826 O O . PHE A 1 103 ? -9.173 -10.045 3.765 1.00 93.88 103 PHE A O 1
ATOM 833 N N . LYS A 1 104 ? -10.422 -10.228 5.621 1.00 93.38 104 LYS A N 1
ATOM 834 C CA . LYS A 1 104 ? -11.415 -11.159 5.065 1.00 93.38 104 LYS A CA 1
ATOM 835 C C . LYS A 1 104 ? -12.576 -10.449 4.364 1.00 93.38 104 LYS A C 1
ATOM 837 O O . LYS A 1 104 ? -13.438 -11.119 3.804 1.00 93.38 104 LYS A O 1
ATOM 842 N N . GLY A 1 105 ? -12.635 -9.122 4.444 1.00 92.56 105 GLY A N 1
ATOM 843 C CA . GLY A 1 105 ? -13.699 -8.313 3.868 1.00 92.56 105 GLY A CA 1
ATOM 844 C C . GLY A 1 105 ? -13.475 -7.984 2.393 1.00 92.56 105 GLY A C 1
ATOM 845 O O . GLY A 1 105 ? -12.350 -7.990 1.888 1.00 92.56 105 GLY A O 1
ATOM 846 N N . ASP A 1 106 ? -14.564 -7.616 1.719 1.00 93.75 106 ASP A N 1
ATOM 847 C CA . ASP A 1 106 ? -14.579 -7.354 0.276 1.00 93.75 106 ASP A CA 1
ATOM 848 C C . ASP A 1 106 ? -13.640 -6.218 -0.142 1.00 93.75 106 ASP A C 1
ATOM 850 O O . ASP A 1 106 ? -13.011 -6.300 -1.193 1.00 93.75 106 ASP A O 1
ATOM 854 N N . ILE A 1 107 ? -13.499 -5.176 0.687 1.00 93.50 107 ILE A N 1
ATOM 855 C CA . ILE A 1 107 ? -12.640 -4.019 0.389 1.00 93.50 107 ILE A CA 1
ATOM 856 C C . ILE A 1 107 ? -11.180 -4.461 0.244 1.00 93.50 107 ILE A C 1
ATOM 858 O O . ILE A 1 107 ? -10.525 -4.139 -0.750 1.00 93.50 107 ILE A O 1
ATOM 862 N N . TYR A 1 108 ? -10.667 -5.224 1.213 1.00 95.62 108 TYR A N 1
ATOM 863 C CA . TYR A 1 108 ? -9.286 -5.691 1.169 1.00 95.62 108 TYR A CA 1
ATOM 864 C C . TYR A 1 108 ? -9.090 -6.774 0.104 1.00 95.62 108 TYR A C 1
ATOM 866 O O . TYR A 1 108 ? -8.118 -6.734 -0.649 1.00 95.62 108 TYR A O 1
ATOM 874 N N . GLY A 1 109 ? -10.052 -7.690 -0.041 1.00 96.44 109 GLY A N 1
ATOM 875 C CA . GLY A 1 109 ? -10.023 -8.687 -1.109 1.00 96.44 109 GLY A CA 1
ATOM 876 C C . GLY A 1 109 ? -9.969 -8.051 -2.504 1.00 96.44 109 GLY A C 1
ATOM 877 O O . GLY A 1 109 ? -9.136 -8.432 -3.331 1.00 96.44 109 GLY A O 1
ATOM 878 N N . ALA A 1 110 ? -10.790 -7.028 -2.751 1.00 96.44 110 ALA A N 1
ATOM 879 C CA . ALA A 1 110 ? -10.776 -6.263 -3.993 1.00 96.44 110 ALA A CA 1
ATOM 880 C C . ALA A 1 110 ? -9.431 -5.557 -4.208 1.00 96.44 110 ALA A C 1
ATOM 882 O O . ALA A 1 110 ? -8.898 -5.604 -5.317 1.00 96.44 110 ALA A O 1
ATOM 883 N N . TYR A 1 111 ? -8.843 -4.975 -3.157 1.00 97.12 111 TYR A N 1
ATOM 884 C CA . TYR A 1 111 ? -7.510 -4.371 -3.211 1.00 97.12 111 TYR A CA 1
ATOM 885 C C . TYR A 1 111 ? -6.428 -5.371 -3.629 1.00 97.12 111 TYR A C 1
ATOM 887 O O . TYR A 1 111 ? -5.645 -5.075 -4.529 1.00 97.12 111 TYR A O 1
ATOM 895 N N . VAL A 1 112 ? -6.412 -6.571 -3.042 1.00 97.62 112 VAL A N 1
ATOM 896 C CA . VAL A 1 112 ? -5.440 -7.625 -3.377 1.00 97.62 112 VAL A CA 1
ATOM 897 C C . VAL A 1 112 ? -5.560 -8.037 -4.847 1.00 97.62 112 VAL A C 1
ATOM 899 O O . VAL A 1 112 ? -4.552 -8.131 -5.554 1.00 97.62 112 VAL A O 1
ATOM 902 N N . VAL A 1 113 ? -6.785 -8.276 -5.331 1.00 97.62 113 VAL A N 1
ATOM 903 C CA . VAL A 1 113 ? -7.033 -8.659 -6.734 1.00 97.62 113 VAL A CA 1
ATOM 904 C C . VAL A 1 113 ? -6.616 -7.541 -7.683 1.00 97.62 113 VAL A C 1
ATOM 906 O O . VAL A 1 113 ? -5.891 -7.788 -8.651 1.00 97.62 113 VAL A O 1
ATOM 909 N N . TRP A 1 114 ? -7.046 -6.314 -7.391 1.00 96.88 114 TRP A N 1
ATOM 910 C CA . TRP A 1 114 ? -6.730 -5.136 -8.184 1.00 96.88 114 TRP A CA 1
ATOM 911 C C . TRP A 1 114 ? -5.220 -4.889 -8.242 1.00 96.88 114 TRP A C 1
ATOM 913 O O . TRP A 1 114 ? -4.673 -4.771 -9.335 1.00 96.88 114 TRP A O 1
ATOM 923 N N . ALA A 1 115 ? -4.521 -4.909 -7.105 1.00 96.19 115 ALA A N 1
ATOM 924 C CA . ALA A 1 115 ? -3.079 -4.683 -7.049 1.00 96.19 115 ALA A CA 1
ATOM 925 C C . ALA A 1 115 ? -2.321 -5.718 -7.893 1.00 96.19 115 ALA A C 1
ATOM 927 O O . ALA A 1 115 ? -1.478 -5.355 -8.712 1.00 96.19 115 ALA A O 1
ATOM 928 N N . LYS A 1 116 ? -2.676 -7.005 -7.786 1.00 95.31 116 LYS A N 1
ATOM 929 C CA . LYS A 1 116 ? -2.071 -8.071 -8.605 1.00 95.31 116 LYS A CA 1
ATOM 930 C C . LYS A 1 116 ? -2.324 -7.880 -10.100 1.00 95.31 116 LYS A C 1
ATOM 932 O O . LYS A 1 116 ? -1.445 -8.172 -10.911 1.00 95.31 116 LYS A O 1
ATOM 937 N N . HIS A 1 117 ? -3.516 -7.422 -10.479 1.00 96.69 117 HIS A N 1
ATOM 938 C CA . HIS A 1 117 ? -3.834 -7.122 -11.873 1.00 96.69 117 HIS A CA 1
ATOM 939 C C . HIS A 1 117 ? -3.019 -5.932 -12.391 1.00 96.69 117 HIS A C 1
ATOM 941 O O . HIS A 1 117 ? -2.359 -6.045 -13.425 1.00 96.69 117 HIS A O 1
ATOM 947 N N . MET A 1 118 ? -3.000 -4.832 -11.636 1.00 95.56 118 MET A N 1
ATOM 948 C CA . MET A 1 118 ? -2.281 -3.614 -11.998 1.00 95.56 118 MET A CA 1
ATOM 949 C C . MET A 1 118 ? -0.775 -3.840 -12.094 1.00 95.56 118 MET A C 1
ATOM 951 O O . MET A 1 118 ? -0.156 -3.357 -13.034 1.00 95.56 118 MET A O 1
ATOM 955 N N . VAL A 1 119 ? -0.177 -4.616 -11.185 1.00 94.75 119 VAL A N 1
ATOM 956 C CA . VAL A 1 119 ? 1.252 -4.959 -11.252 1.00 94.75 119 VAL A CA 1
ATOM 957 C C . VAL A 1 119 ? 1.576 -5.692 -12.555 1.00 94.75 119 VAL A C 1
ATOM 959 O O . VAL A 1 119 ? 2.541 -5.339 -13.228 1.00 94.75 119 VAL A O 1
ATOM 962 N N . LYS A 1 120 ? 0.746 -6.657 -12.976 1.00 95.44 120 LYS A N 1
ATOM 963 C CA . LYS A 1 120 ? 0.936 -7.360 -14.258 1.00 95.44 120 LYS A CA 1
ATOM 964 C C . LYS A 1 120 ? 0.833 -6.415 -15.454 1.00 95.44 120 LYS A C 1
ATOM 966 O O . LYS A 1 120 ? 1.664 -6.489 -16.356 1.00 95.44 120 LYS A O 1
ATOM 971 N N . GLN A 1 121 ? -0.167 -5.533 -15.463 1.00 96.56 121 GLN A N 1
ATOM 972 C CA . GLN A 1 121 ? -0.310 -4.525 -16.516 1.00 96.56 121 GLN A CA 1
ATOM 973 C C . GLN A 1 121 ? 0.910 -3.605 -16.565 1.00 96.56 121 GLN A C 1
ATOM 975 O O . GLN A 1 121 ? 1.509 -3.430 -17.622 1.00 96.56 121 GLN A O 1
ATOM 980 N N . LEU A 1 122 ? 1.344 -3.113 -15.408 1.00 95.12 122 LEU A N 1
ATOM 981 C CA . LEU A 1 122 ? 2.465 -2.195 -15.292 1.00 95.12 122 LEU A CA 1
ATOM 982 C C . LEU A 1 122 ? 3.795 -2.833 -15.711 1.00 95.12 122 LEU A C 1
ATOM 984 O O . LEU A 1 122 ? 4.626 -2.160 -16.320 1.00 95.12 122 LEU A O 1
ATOM 988 N N . ILE A 1 123 ? 4.004 -4.123 -15.425 1.00 96.12 123 ILE A N 1
ATOM 989 C CA . ILE A 1 123 ? 5.156 -4.882 -15.934 1.00 96.12 123 ILE A CA 1
ATOM 990 C C . ILE A 1 123 ? 5.136 -4.891 -17.464 1.00 96.12 123 ILE A C 1
ATOM 992 O O . ILE A 1 123 ? 6.135 -4.527 -18.081 1.00 96.12 123 ILE A O 1
ATOM 996 N N . ASN A 1 124 ? 4.004 -5.248 -18.077 1.00 97.00 124 ASN A N 1
ATOM 997 C CA . ASN A 1 124 ? 3.879 -5.310 -19.535 1.00 97.00 124 ASN A CA 1
ATOM 998 C C . ASN A 1 124 ? 4.097 -3.937 -20.188 1.00 97.00 124 ASN A C 1
ATOM 1000 O O . ASN A 1 124 ? 4.837 -3.829 -21.165 1.00 97.00 124 ASN A O 1
ATOM 1004 N N . GLU A 1 125 ? 3.505 -2.883 -19.627 1.00 96.19 125 GLU A N 1
ATOM 1005 C CA . GLU A 1 125 ? 3.693 -1.504 -20.087 1.00 96.19 125 GLU A CA 1
ATOM 1006 C C . GLU A 1 125 ? 5.147 -1.050 -19.941 1.00 96.19 125 GLU A C 1
ATOM 1008 O O . GLU A 1 125 ? 5.721 -0.475 -20.865 1.00 96.19 125 GLU A O 1
ATOM 1013 N N . THR A 1 126 ? 5.780 -1.330 -18.799 1.00 95.38 126 THR A N 1
ATOM 1014 C CA . THR A 1 126 ? 7.171 -0.927 -18.559 1.00 95.38 126 THR A CA 1
ATOM 1015 C C . THR A 1 126 ? 8.133 -1.694 -19.468 1.00 95.38 126 THR A C 1
ATOM 1017 O O . THR A 1 126 ? 9.081 -1.097 -19.973 1.00 95.38 126 THR A O 1
ATOM 1020 N N . LEU A 1 127 ? 7.872 -2.977 -19.738 1.00 96.62 127 LEU A N 1
ATOM 1021 C CA . LEU A 1 127 ? 8.627 -3.787 -20.697 1.00 96.62 127 LEU A CA 1
ATOM 1022 C C . LEU A 1 127 ? 8.491 -3.232 -22.120 1.00 96.62 127 LEU A C 1
ATOM 1024 O O . LEU A 1 127 ? 9.490 -3.045 -22.812 1.00 96.62 127 LEU A O 1
ATOM 1028 N N . HIS A 1 128 ? 7.266 -2.912 -22.541 1.00 97.00 128 HIS A N 1
ATOM 1029 C CA . HIS A 1 128 ? 7.008 -2.301 -23.841 1.00 97.00 128 HIS A CA 1
ATOM 1030 C C . HIS A 1 128 ? 7.747 -0.961 -23.995 1.00 97.00 128 HIS A C 1
ATOM 1032 O O . HIS A 1 128 ? 8.450 -0.748 -24.982 1.00 97.00 128 HIS A O 1
ATOM 1038 N N . ASN A 1 129 ? 7.660 -0.087 -22.989 1.00 95.56 129 ASN A N 1
ATOM 1039 C CA . ASN A 1 129 ? 8.353 1.203 -22.987 1.00 95.56 129 ASN A CA 1
ATOM 1040 C C . ASN A 1 129 ? 9.878 1.040 -22.985 1.00 95.56 129 ASN A C 1
ATOM 1042 O O . ASN A 1 129 ? 10.571 1.758 -23.698 1.00 95.56 129 ASN A O 1
ATOM 1046 N N . TRP A 1 130 ? 10.410 0.069 -22.239 1.00 95.81 130 TRP A N 1
ATOM 1047 C CA . TRP A 1 130 ? 11.839 -0.240 -22.226 1.00 95.81 130 TRP A CA 1
ATOM 1048 C C . TRP A 1 130 ? 12.372 -0.615 -23.617 1.00 95.81 130 TRP A C 1
ATOM 1050 O O . TRP A 1 130 ? 13.419 -0.110 -24.024 1.00 95.81 130 TRP A O 1
ATOM 1060 N N . HIS A 1 131 ? 11.634 -1.448 -24.360 1.00 94.94 131 HIS A N 1
ATOM 1061 C CA . HIS A 1 131 ? 11.997 -1.852 -25.721 1.00 94.94 131 HIS A CA 1
ATOM 1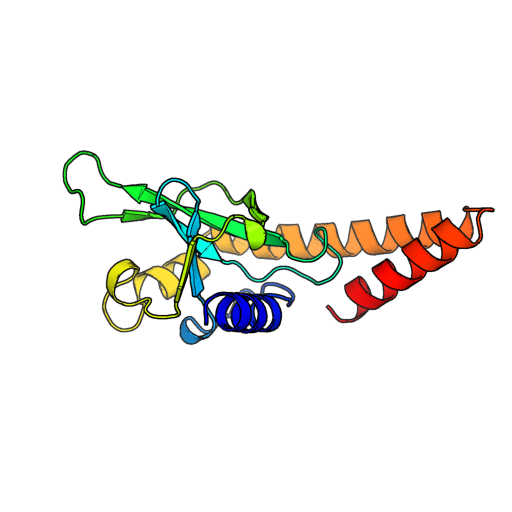062 C C . HIS A 1 131 ? 11.914 -0.709 -26.739 1.00 94.94 131 HIS A C 1
ATOM 1064 O O . HIS A 1 131 ? 12.725 -0.660 -27.661 1.00 94.94 131 HIS A O 1
ATOM 1070 N N . ASN A 1 132 ? 10.947 0.196 -26.576 1.00 95.50 132 ASN A N 1
ATOM 1071 C CA . ASN A 1 132 ? 10.642 1.222 -27.574 1.00 95.50 132 ASN A CA 1
ATOM 1072 C C . ASN A 1 132 ? 11.304 2.577 -27.309 1.00 95.50 132 ASN A C 1
ATOM 1074 O O . ASN A 1 132 ? 11.277 3.446 -28.178 1.00 95.50 132 ASN A O 1
ATOM 1078 N N . THR A 1 133 ? 11.900 2.784 -26.133 1.00 94.94 133 THR A N 1
ATOM 1079 C CA . THR A 1 133 ? 12.590 4.040 -25.836 1.00 94.94 133 THR A CA 1
ATOM 1080 C C . THR A 1 133 ? 13.970 4.076 -26.495 1.00 94.94 133 THR A C 1
ATOM 1082 O O . THR A 1 133 ? 14.742 3.113 -26.425 1.00 94.94 133 THR A O 1
ATOM 1085 N N . SER A 1 134 ? 14.296 5.204 -27.125 1.00 92.19 134 SER A N 1
ATOM 1086 C CA . SER A 1 134 ? 15.609 5.474 -27.725 1.00 92.19 134 SER A CA 1
ATOM 1087 C C . SER A 1 134 ? 16.559 6.229 -26.791 1.00 92.19 134 SER A C 1
ATOM 1089 O O . SER A 1 134 ? 17.740 6.335 -27.099 1.00 92.19 134 SER A O 1
ATOM 1091 N N . ASP A 1 135 ? 16.051 6.771 -25.682 1.00 96.31 135 ASP A N 1
ATOM 1092 C CA . ASP A 1 135 ? 16.838 7.469 -24.662 1.00 96.31 135 ASP A CA 1
ATOM 1093 C C . ASP A 1 135 ? 17.373 6.475 -23.619 1.00 96.31 135 ASP A C 1
ATOM 1095 O O . ASP A 1 135 ? 16.600 5.860 -22.878 1.00 96.31 135 ASP A O 1
ATOM 1099 N N . ASP A 1 136 ? 18.696 6.339 -23.534 1.00 94.75 136 ASP A N 1
ATOM 1100 C CA . ASP A 1 136 ? 19.367 5.437 -22.594 1.00 94.75 136 ASP A CA 1
ATOM 1101 C C . ASP A 1 136 ? 19.034 5.754 -21.129 1.00 94.75 136 ASP A C 1
ATOM 1103 O O . ASP A 1 136 ? 18.910 4.837 -20.313 1.00 94.75 136 ASP A O 1
ATOM 1107 N N . PHE A 1 137 ? 18.804 7.026 -20.787 1.00 95.75 137 PHE A N 1
ATOM 1108 C CA . PHE A 1 137 ? 18.409 7.405 -19.431 1.00 95.75 137 PHE A CA 1
ATOM 1109 C C . PHE A 1 137 ? 17.012 6.873 -19.083 1.00 95.75 137 PHE A C 1
ATOM 1111 O O . PHE A 1 137 ? 16.813 6.266 -18.025 1.00 95.75 137 PHE A O 1
ATOM 1118 N N . GLN A 1 138 ? 16.036 7.036 -19.985 1.00 95.00 138 GLN A N 1
ATOM 1119 C CA . GLN A 1 138 ? 14.699 6.459 -19.790 1.00 95.00 138 GLN A CA 1
ATOM 1120 C C . GLN A 1 138 ? 14.744 4.933 -19.808 1.00 95.00 138 GLN A C 1
ATOM 1122 O O . GLN A 1 138 ? 14.031 4.288 -19.036 1.00 95.00 138 GLN A O 1
ATOM 1127 N N . ARG A 1 139 ? 15.604 4.339 -20.642 1.00 95.69 139 ARG A N 1
ATOM 1128 C CA . ARG A 1 139 ? 15.774 2.888 -20.705 1.00 95.69 139 ARG A CA 1
ATOM 1129 C C . ARG A 1 139 ? 16.252 2.341 -19.364 1.00 95.69 139 ARG A C 1
ATOM 1131 O O . ARG A 1 139 ? 15.655 1.392 -18.855 1.00 95.69 139 ARG A O 1
ATOM 1138 N N . GLU A 1 140 ? 17.253 2.960 -18.743 1.00 96.25 140 GLU A N 1
ATOM 1139 C CA . GLU A 1 140 ? 17.715 2.533 -17.418 1.00 96.25 140 GLU A CA 1
ATOM 1140 C C . GLU A 1 140 ? 16.636 2.757 -16.347 1.00 96.25 140 GLU A C 1
ATOM 1142 O O . GLU A 1 140 ? 16.411 1.891 -15.501 1.00 96.25 140 GLU A O 1
ATOM 1147 N N . LYS A 1 141 ? 15.867 3.851 -16.427 1.00 94.62 141 LYS A N 1
ATOM 1148 C CA . LYS A 1 141 ? 14.726 4.087 -15.526 1.00 94.62 141 LYS A CA 1
ATOM 1149 C C . LYS A 1 141 ? 13.659 2.989 -15.633 1.00 94.62 141 LYS A C 1
ATOM 1151 O O . LYS A 1 141 ? 13.184 2.493 -14.609 1.00 94.62 141 LYS A O 1
ATOM 1156 N N . HIS A 1 142 ? 13.288 2.580 -16.847 1.00 95.31 142 HIS A N 1
ATOM 1157 C CA . HIS A 1 142 ? 12.330 1.491 -17.063 1.00 95.31 142 HIS A CA 1
ATOM 1158 C C . HIS A 1 142 ? 12.873 0.147 -16.566 1.00 95.31 142 HIS A C 1
ATOM 1160 O O . HIS A 1 142 ? 12.148 -0.595 -15.906 1.00 95.31 142 HIS A O 1
ATOM 1166 N N . LYS A 1 143 ? 14.156 -0.140 -16.804 1.00 95.38 143 LYS A N 1
ATOM 1167 C CA . LYS A 1 143 ? 14.833 -1.345 -16.305 1.00 95.38 143 LYS A CA 1
ATOM 1168 C C . LYS A 1 143 ? 14.861 -1.406 -14.774 1.00 95.38 143 LYS A C 1
ATOM 1170 O O . LYS A 1 143 ? 14.562 -2.453 -14.199 1.00 95.38 143 LYS A O 1
ATOM 1175 N N . ASN A 1 144 ? 15.156 -0.288 -14.111 1.00 94.69 144 ASN A N 1
ATOM 1176 C CA . ASN A 1 144 ? 15.130 -0.195 -12.651 1.00 94.69 144 ASN A CA 1
ATOM 1177 C C . ASN A 1 144 ? 13.722 -0.457 -12.111 1.00 94.69 144 ASN A C 1
ATOM 1179 O O . ASN A 1 144 ? 13.545 -1.264 -11.199 1.00 94.69 144 ASN A O 1
ATOM 1183 N N . ARG A 1 145 ? 12.697 0.147 -12.726 1.00 94.06 145 ARG A N 1
ATOM 1184 C CA . ARG A 1 145 ? 11.303 -0.105 -12.341 1.00 94.06 145 ARG A CA 1
ATOM 1185 C C . ARG A 1 145 ? 10.891 -1.565 -12.562 1.00 94.06 145 ARG A C 1
ATOM 1187 O O . ARG A 1 145 ? 10.250 -2.134 -11.687 1.00 94.06 145 ARG A O 1
ATOM 1194 N N . LEU A 1 146 ? 11.280 -2.184 -13.680 1.00 95.19 146 LEU A N 1
ATOM 1195 C CA . LEU A 1 146 ? 11.033 -3.609 -13.945 1.00 95.19 146 LEU A CA 1
ATOM 1196 C C . LEU A 1 146 ? 11.688 -4.502 -12.895 1.00 95.19 146 LEU A C 1
ATOM 1198 O O . LEU A 1 146 ? 11.048 -5.418 -12.394 1.00 95.19 146 LEU A O 1
ATOM 1202 N N . THR A 1 147 ? 12.933 -4.203 -12.521 1.00 94.88 147 THR A N 1
ATOM 1203 C CA . THR A 1 147 ? 13.645 -4.936 -11.465 1.00 94.88 147 THR A CA 1
ATOM 1204 C C . THR A 1 147 ? 12.857 -4.914 -10.158 1.00 94.88 147 THR A C 1
ATOM 1206 O O . THR A 1 147 ? 12.688 -5.954 -9.531 1.00 94.88 147 THR A O 1
ATOM 1209 N N . LEU A 1 148 ? 12.319 -3.753 -9.777 1.00 93.62 148 LEU A N 1
ATOM 1210 C CA . LEU A 1 148 ? 11.494 -3.616 -8.576 1.00 93.62 148 LEU A CA 1
ATOM 1211 C C . LEU A 1 148 ? 10.166 -4.379 -8.685 1.00 93.62 148 LEU A C 1
ATOM 1213 O O . LEU A 1 148 ? 9.801 -5.096 -7.758 1.00 93.62 148 LEU A O 1
ATOM 1217 N N . LEU A 1 149 ? 9.467 -4.261 -9.818 1.00 93.31 149 LEU A N 1
ATOM 1218 C CA . LEU A 1 149 ? 8.169 -4.909 -10.040 1.00 93.31 149 LEU A CA 1
ATOM 1219 C C . LEU A 1 149 ? 8.258 -6.438 -10.134 1.00 93.31 149 LEU A C 1
ATOM 1221 O O . LEU A 1 149 ? 7.271 -7.116 -9.876 1.00 93.31 149 LEU A O 1
ATOM 1225 N N . LEU A 1 150 ? 9.411 -6.988 -10.521 1.00 90.56 150 LEU A N 1
ATOM 1226 C CA . LEU A 1 150 ? 9.636 -8.435 -10.628 1.00 90.56 150 LEU A CA 1
ATOM 1227 C C . LEU A 1 150 ? 10.143 -9.070 -9.324 1.00 90.56 150 LEU A C 1
ATOM 1229 O O . LEU A 1 150 ? 10.147 -10.291 -9.210 1.00 90.56 150 LEU A O 1
ATOM 1233 N N . GLN A 1 151 ? 10.549 -8.262 -8.341 1.00 82.75 151 GLN A N 1
ATOM 1234 C CA . GLN A 1 151 ? 10.847 -8.707 -6.970 1.00 82.75 151 GLN A CA 1
ATOM 1235 C C . GLN A 1 151 ? 9.579 -8.867 -6.105 1.00 82.75 151 GLN A C 1
ATOM 1237 O O . GLN A 1 151 ? 9.689 -9.098 -4.900 1.00 82.75 151 GLN A O 1
ATOM 1242 N N . ALA A 1 152 ? 8.408 -8.661 -6.713 1.00 62.81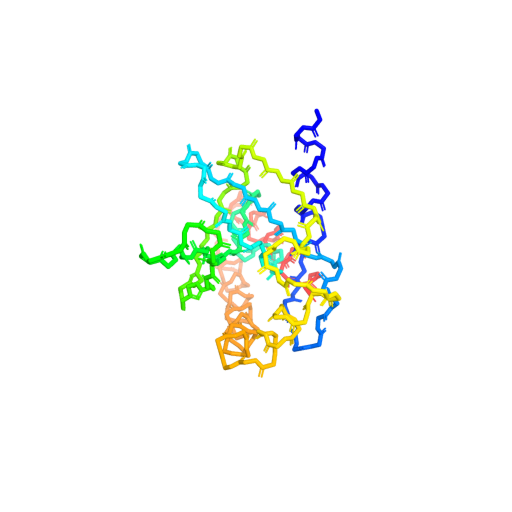 152 ALA A N 1
ATOM 1243 C CA . ALA A 1 152 ? 7.081 -8.637 -6.111 1.00 62.81 152 ALA A CA 1
ATOM 1244 C C . ALA A 1 152 ? 6.582 -9.993 -5.603 1.00 62.81 152 ALA A C 1
ATOM 1246 O O . ALA A 1 152 ? 6.847 -11.022 -6.261 1.00 62.81 152 ALA A O 1
#

Sequence (152 aa):
MLNVQKEIALASMSRTPQFEENANDFFIAYDKGHNPILLLPTTKGFLPEGQLYAISFVKKENNSYQFTLSDKIMPFSMEEATLIHDQLGFFFGPENNMLTSFFKGDIYGAYVVWAKHMVKQLINETLHNWHNTSDDFQREKHKNRLTLLLQA

Radius of gyration: 16.99 Å; chains: 1; bounding box: 40×31×49 Å

Organism: NCBI:txid1221500